Protein AF-A0A9P7FQ25-F1 (afdb_monomer_lite)

Sequence (159 aa):
MGHWTLDNASINDTFMQGLQDGLKTRNISTSFTAQDRRIMCFPHIVNICAGHMTEKASDTPYSDDLDDYCGEVVTSGGGRDVIALCHNTVRGIRASGQRIDHFEDTIKLGNEKKWFKDGDNVVQVRPLDHFISVTRELEHLKMTPAEWSRLEDIIFVLG

Foldseek 3Di:
DDDDDDDPDVVLLVVLVVVQVVCVVVVNDPPRDSVVPRDDDPVRVVVVVVQVLLVVLFPDDDDPDLVPDDQPPQPPVGHGGLSVLVVSLVCVCVVDPVSVVLLVVLVVVCVVVVVQDDPPDRHPPPSSQVSCVVVVVNVSSHDDPVSVVVVVVSVVVVD

Radius of gyration: 22.4 Å; chains: 1; bounding box: 54×36×65 Å

pLDDT: mean 76.5, std 10.42, range [46.62, 93.69]

Organism: NCBI:txid117069

Structure (mmCIF, N/CA/C/O backbone):
data_AF-A0A9P7FQ25-F1
#
_entry.id   AF-A0A9P7FQ25-F1
#
loop_
_atom_site.group_PDB
_atom_site.id
_atom_site.type_symbol
_atom_site.label_atom_id
_atom_site.label_alt_id
_atom_site.label_comp_id
_atom_site.label_asym_id
_atom_site.label_entity_id
_atom_site.label_seq_id
_atom_site.pdbx_PDB_ins_code
_atom_site.Cartn_x
_atom_site.Cartn_y
_atom_site.Cartn_z
_atom_site.occupancy
_atom_site.B_iso_or_equiv
_atom_site.auth_seq_id
_atom_site.auth_comp_id
_atom_site.auth_asym_id
_atom_site.auth_atom_id
_atom_site.pdbx_PDB_model_num
ATOM 1 N N . MET A 1 1 ? -34.027 13.871 16.777 1.00 46.62 1 MET A N 1
ATOM 2 C CA . MET A 1 1 ? -33.159 12.740 16.391 1.00 46.62 1 MET A CA 1
ATOM 3 C C . MET A 1 1 ? -31.790 13.317 16.086 1.00 46.62 1 MET A C 1
ATOM 5 O O . MET A 1 1 ? -31.684 14.076 15.136 1.00 46.62 1 MET A O 1
ATOM 9 N N . GLY A 1 2 ? -30.804 13.076 16.948 1.00 75.50 2 GLY A N 1
ATOM 10 C CA . GLY A 1 2 ? -29.419 13.491 16.719 1.00 75.50 2 GLY A CA 1
ATOM 11 C C . GLY A 1 2 ? -28.606 12.289 16.254 1.00 75.50 2 GLY A C 1
ATOM 12 O O . GLY A 1 2 ? -28.850 11.183 16.731 1.00 75.50 2 GLY A O 1
ATOM 13 N N . HIS A 1 3 ? -27.678 12.497 15.326 1.00 74.12 3 HIS A N 1
ATOM 14 C CA . HIS A 1 3 ? -26.682 11.497 14.958 1.00 74.12 3 HIS A CA 1
ATOM 15 C C . HIS A 1 3 ? -25.296 12.012 15.343 1.00 74.12 3 HIS A C 1
ATOM 17 O O . HIS A 1 3 ? -25.020 13.209 15.252 1.00 74.12 3 HIS A O 1
ATOM 23 N N . TRP A 1 4 ? -24.427 11.100 15.764 1.00 72.94 4 TRP A N 1
ATOM 24 C CA . TRP A 1 4 ? -23.015 11.375 15.992 1.00 72.94 4 TRP A CA 1
ATOM 25 C C . TRP A 1 4 ? -22.200 10.638 14.941 1.00 72.94 4 TRP A C 1
ATOM 27 O O . TRP A 1 4 ? -22.458 9.472 14.649 1.00 72.94 4 TRP A O 1
ATOM 37 N N . THR A 1 5 ? -21.229 11.332 14.366 1.00 71.56 5 THR A N 1
ATOM 38 C CA . THR A 1 5 ? -20.216 10.757 13.484 1.00 71.56 5 THR A CA 1
ATOM 39 C C . THR A 1 5 ? -18.880 10.906 14.181 1.00 71.56 5 THR A C 1
ATOM 41 O O . THR A 1 5 ? -18.515 12.018 14.561 1.00 71.56 5 THR A O 1
ATOM 44 N N . LEU A 1 6 ? -18.180 9.796 14.364 1.00 71.81 6 LEU A N 1
ATOM 45 C CA . LEU A 1 6 ? -16.868 9.753 14.995 1.00 71.81 6 LEU A CA 1
ATOM 46 C C . LEU A 1 6 ? -15.895 9.136 14.001 1.00 71.81 6 LEU A C 1
ATOM 48 O O . LEU A 1 6 ? -16.231 8.172 13.308 1.00 71.81 6 LEU A O 1
ATOM 52 N N . ASP A 1 7 ? -14.709 9.720 13.913 1.00 64.62 7 ASP A N 1
ATOM 53 C CA . ASP A 1 7 ? -13.584 9.093 13.247 1.00 64.62 7 ASP A CA 1
ATOM 54 C C . ASP A 1 7 ? -13.047 7.952 14.116 1.00 64.62 7 ASP A C 1
ATOM 56 O O . ASP A 1 7 ? -13.273 7.876 15.322 1.00 64.62 7 ASP A O 1
ATOM 60 N N . ASN A 1 8 ? -12.375 6.992 13.494 1.00 62.06 8 ASN A N 1
ATOM 61 C CA . ASN A 1 8 ? -11.916 5.794 14.184 1.00 62.06 8 ASN A CA 1
ATOM 62 C C . ASN A 1 8 ? -10.512 5.993 14.777 1.00 62.06 8 ASN A C 1
ATOM 64 O O . ASN A 1 8 ? -9.574 5.254 14.480 1.00 62.06 8 ASN A O 1
ATOM 68 N N . ALA A 1 9 ? -10.373 7.038 15.586 1.00 65.88 9 ALA A N 1
ATOM 69 C CA . ALA A 1 9 ? -9.213 7.254 16.437 1.00 65.88 9 ALA A CA 1
ATOM 70 C C . ALA A 1 9 ? -9.485 6.706 17.848 1.00 65.88 9 ALA A C 1
ATOM 72 O O . ALA A 1 9 ? -10.620 6.370 18.195 1.00 65.88 9 ALA A O 1
ATOM 73 N N . SER A 1 10 ? -8.465 6.707 18.709 1.00 73.38 10 SER A N 1
ATOM 74 C CA . SER A 1 10 ? -8.606 6.469 20.160 1.00 73.38 10 SER A CA 1
ATOM 75 C C . SER A 1 10 ? -9.654 7.381 20.831 1.00 73.38 10 SER A C 1
ATOM 77 O O . SER A 1 10 ? -10.166 7.088 21.915 1.00 73.38 10 SER A O 1
ATOM 79 N N . ILE A 1 11 ? -10.020 8.478 20.163 1.00 77.75 11 ILE A N 1
ATOM 80 C CA . ILE A 1 11 ? -11.094 9.396 20.545 1.00 77.75 11 ILE A CA 1
ATOM 81 C C . ILE A 1 11 ? -12.462 8.700 20.539 1.00 77.75 11 ILE A C 1
ATOM 83 O O . ILE A 1 11 ? -13.268 8.968 21.427 1.00 77.75 11 ILE A O 1
ATOM 87 N N . ASN A 1 12 ? -12.724 7.779 19.607 1.00 81.56 12 ASN A N 1
ATOM 88 C CA . ASN A 1 12 ? -13.978 7.022 19.564 1.00 81.56 12 ASN A CA 1
ATOM 89 C C . ASN A 1 12 ? -14.096 6.094 20.774 1.00 81.56 12 ASN A C 1
ATOM 91 O O . ASN A 1 12 ? -15.129 6.072 21.434 1.00 81.56 12 ASN A O 1
ATOM 95 N N . ASP A 1 13 ? -13.007 5.417 21.141 1.00 84.06 13 ASP A N 1
ATOM 96 C CA . ASP A 1 13 ? -12.980 4.550 22.324 1.00 84.06 13 ASP A CA 1
ATOM 97 C C . ASP A 1 13 ? -13.242 5.361 23.597 1.00 84.06 13 ASP A C 1
ATOM 99 O O . ASP A 1 13 ? -14.093 5.004 24.412 1.00 84.06 13 ASP A O 1
ATOM 103 N N . THR A 1 14 ? -12.589 6.520 23.713 1.00 87.56 14 THR A N 1
ATOM 104 C CA . THR A 1 14 ? -12.789 7.455 24.829 1.00 87.56 14 THR A CA 1
ATOM 105 C C . THR A 1 14 ? -14.226 7.985 24.876 1.00 87.56 14 THR A C 1
ATOM 107 O O . THR A 1 14 ? -14.842 8.029 25.943 1.00 87.56 14 THR A O 1
ATOM 110 N N . PHE A 1 15 ? -14.794 8.358 23.725 1.00 88.56 15 PHE A N 1
ATOM 111 C CA . PHE A 1 15 ? -16.171 8.835 23.624 1.00 88.56 15 PHE A CA 1
ATOM 112 C C . PHE A 1 15 ? -17.176 7.749 24.015 1.00 88.56 15 PHE A C 1
ATOM 114 O O . PHE A 1 15 ? -18.071 8.002 24.820 1.00 88.56 15 PHE A O 1
ATOM 121 N N . MET A 1 16 ? -17.029 6.538 23.474 1.00 90.56 16 MET A N 1
ATOM 122 C CA . MET A 1 16 ? -17.929 5.415 23.735 1.00 90.56 16 MET A CA 1
ATOM 123 C C . MET A 1 16 ? -17.878 4.984 25.202 1.00 90.56 16 MET A C 1
ATOM 125 O O . MET A 1 16 ? -18.920 4.668 25.782 1.00 90.56 16 MET A O 1
ATOM 129 N N . GLN A 1 17 ? -16.697 5.048 25.823 1.00 91.19 17 GLN A N 1
ATOM 130 C CA . GLN A 1 17 ? -16.525 4.819 27.255 1.00 91.19 17 GLN A CA 1
ATOM 131 C C . GLN A 1 17 ? -17.232 5.899 28.088 1.00 91.19 17 GLN A C 1
ATOM 133 O O . GLN A 1 17 ? -18.022 5.576 28.976 1.00 91.19 17 GLN A O 1
ATOM 138 N N . GLY A 1 18 ? -17.043 7.179 27.754 1.00 91.12 18 GLY A N 1
ATOM 139 C CA . GLY A 1 18 ? -17.735 8.281 28.428 1.00 91.12 18 GLY A CA 1
ATOM 140 C C . GLY A 1 18 ? -19.259 8.224 28.261 1.00 91.12 18 GLY A C 1
ATOM 141 O O . GLY A 1 18 ? -20.005 8.496 29.205 1.00 91.12 18 GLY A O 1
ATOM 142 N N . LEU A 1 19 ? -19.739 7.812 27.084 1.00 91.00 19 LEU A N 1
ATOM 143 C CA . LEU A 1 19 ? -21.160 7.604 26.819 1.00 91.00 19 LEU A CA 1
ATOM 144 C C . LEU A 1 19 ? -21.720 6.471 27.683 1.00 91.00 19 LEU A C 1
ATOM 146 O O . LEU A 1 19 ? -22.768 6.642 28.308 1.00 91.00 19 LEU A O 1
ATOM 150 N N . GLN A 1 20 ? -21.014 5.343 27.764 1.00 92.94 20 GLN A N 1
ATOM 151 C CA . GLN A 1 20 ? -21.382 4.235 28.640 1.00 92.94 20 GLN A CA 1
ATOM 152 C C . GLN A 1 20 ? -21.515 4.695 30.095 1.00 92.94 20 GLN A C 1
ATOM 154 O O . GLN A 1 20 ? -22.531 4.424 30.741 1.00 92.94 20 GLN A O 1
ATOM 159 N N . ASP A 1 21 ? -20.511 5.40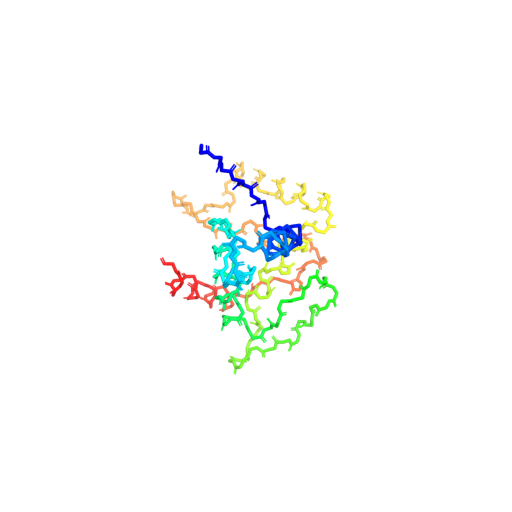0 30.608 1.00 93.69 21 ASP A N 1
ATOM 160 C CA . ASP A 1 21 ? -20.475 5.824 32.006 1.00 93.69 21 ASP A CA 1
ATOM 161 C C . ASP A 1 21 ? -21.574 6.856 32.301 1.00 93.69 21 ASP A C 1
ATOM 163 O O . ASP A 1 21 ? -22.248 6.781 33.334 1.00 93.69 21 ASP A O 1
ATOM 167 N N . GLY A 1 22 ? -21.846 7.761 31.356 1.00 93.38 22 GLY A N 1
ATOM 168 C CA . GLY A 1 22 ? -22.953 8.711 31.438 1.00 93.38 22 GLY A CA 1
ATOM 169 C C . GLY A 1 22 ? -24.329 8.036 31.446 1.00 93.38 22 GLY A C 1
ATOM 170 O O . GLY A 1 22 ? -25.203 8.429 32.222 1.00 93.38 22 GLY A O 1
ATOM 171 N N . LEU A 1 23 ? -24.527 6.999 30.628 1.00 91.44 23 LEU A N 1
ATOM 172 C CA . LEU A 1 23 ? -25.777 6.232 30.581 1.00 91.44 23 LEU A CA 1
ATOM 173 C C . LEU A 1 23 ? -26.003 5.414 31.857 1.00 91.44 23 LEU A C 1
ATOM 175 O O . LEU A 1 23 ? -27.133 5.370 32.355 1.00 91.44 23 LEU A O 1
ATOM 179 N N . LYS A 1 24 ? -24.936 4.823 32.406 1.00 90.94 24 LYS A N 1
ATOM 180 C CA . LYS A 1 24 ? -24.970 4.080 33.673 1.00 90.94 24 LYS A CA 1
ATOM 181 C C . LYS A 1 24 ? -25.254 5.002 34.853 1.00 90.94 24 LYS A C 1
ATOM 183 O O . LYS A 1 24 ? -26.168 4.735 35.624 1.00 90.94 24 LYS A O 1
ATOM 188 N N . THR A 1 25 ? -24.547 6.127 34.944 1.00 93.62 25 THR A N 1
ATOM 189 C CA . THR A 1 25 ? -24.728 7.121 36.019 1.00 93.62 25 THR A CA 1
ATOM 190 C C . THR A 1 25 ? -26.152 7.675 36.051 1.00 93.62 25 THR A C 1
ATOM 192 O O . THR A 1 25 ? -26.700 7.944 37.116 1.00 93.62 25 THR A O 1
ATOM 195 N N . ARG A 1 26 ? -26.783 7.826 34.881 1.00 93.62 26 ARG A N 1
ATOM 196 C CA . ARG A 1 26 ? -28.161 8.318 34.762 1.00 93.62 26 ARG A CA 1
ATOM 197 C C . ARG A 1 26 ? -29.224 7.218 34.887 1.00 93.62 26 ARG A C 1
ATOM 199 O O . ARG A 1 26 ? -30.398 7.526 34.712 1.00 93.62 26 ARG A O 1
ATOM 206 N N . ASN A 1 27 ? -28.846 5.962 35.160 1.00 87.50 27 ASN A N 1
ATOM 207 C CA . ASN A 1 27 ? -29.742 4.794 35.181 1.00 87.50 27 ASN A CA 1
ATOM 208 C C . ASN A 1 27 ? -30.588 4.631 33.900 1.00 87.50 27 ASN A C 1
ATOM 210 O O . ASN A 1 27 ? -31.698 4.107 33.94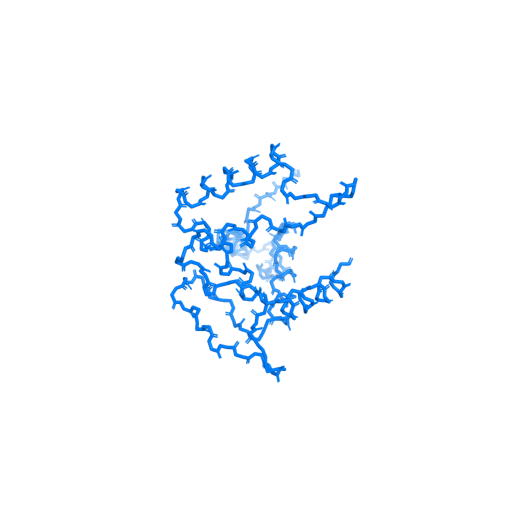1 1.00 87.50 27 ASN A O 1
ATOM 214 N N . ILE A 1 28 ? -30.072 5.078 32.751 1.00 88.69 28 ILE A N 1
ATOM 215 C CA . ILE A 1 28 ? -30.778 4.983 31.463 1.00 88.69 28 ILE A CA 1
ATOM 216 C C . ILE A 1 28 ? -30.571 3.597 30.850 1.00 88.69 28 ILE A C 1
ATOM 218 O O . ILE A 1 28 ? -31.496 3.012 30.294 1.00 88.69 28 ILE A O 1
ATOM 222 N N . SER A 1 29 ? -29.349 3.069 30.934 1.00 80.50 29 SER A N 1
ATOM 223 C CA . SER A 1 29 ? -29.026 1.730 30.448 1.00 80.50 29 SER A CA 1
ATOM 224 C C . SER A 1 29 ? -27.827 1.169 31.198 1.00 80.50 29 SER A C 1
ATOM 226 O O . SER A 1 29 ? -26.727 1.717 31.135 1.00 80.50 29 SER A O 1
ATOM 228 N N . THR A 1 30 ? -28.040 0.062 31.906 1.00 79.19 30 THR A N 1
ATOM 229 C CA . THR A 1 30 ? -26.984 -0.677 32.615 1.00 79.19 30 THR A CA 1
ATOM 230 C C . THR A 1 30 ? -26.289 -1.702 31.721 1.00 79.19 30 THR A C 1
ATOM 232 O O . THR A 1 30 ? -25.169 -2.111 32.019 1.00 79.19 30 THR A O 1
ATOM 235 N N . SER A 1 31 ? -26.925 -2.080 30.608 1.00 84.88 31 SER A N 1
ATOM 236 C CA . SER A 1 31 ? -26.433 -3.076 29.654 1.00 84.88 31 SER A CA 1
ATOM 237 C C . SER A 1 31 ? -25.685 -2.474 28.465 1.00 84.88 31 SER A C 1
ATOM 239 O O . SER A 1 31 ? -25.249 -3.216 27.590 1.00 84.88 31 SER A O 1
ATOM 241 N N . PHE A 1 32 ? -25.572 -1.144 28.373 1.00 86.62 32 PHE A N 1
ATOM 242 C CA . PHE A 1 32 ? -24.768 -0.517 27.329 1.00 86.62 32 PHE A CA 1
ATOM 243 C C . PHE A 1 32 ? -23.285 -0.831 27.558 1.00 86.62 32 PHE A C 1
ATOM 245 O O . PHE A 1 32 ? -22.747 -0.569 28.638 1.00 86.62 32 PHE A O 1
ATOM 252 N N . THR A 1 33 ? -22.642 -1.377 26.530 1.00 85.44 33 THR A N 1
ATOM 253 C CA . THR A 1 33 ? -21.218 -1.711 26.495 1.00 85.44 33 THR A CA 1
ATOM 254 C C . THR A 1 33 ? -20.549 -0.938 25.360 1.00 85.44 33 THR A C 1
ATOM 256 O O . THR A 1 33 ? -20.987 -0.994 24.211 1.00 85.44 33 THR A O 1
ATOM 259 N N . ALA A 1 34 ? -19.489 -0.193 25.674 1.00 83.56 34 ALA A N 1
ATOM 260 C CA . ALA A 1 34 ? -18.728 0.589 24.703 1.00 83.56 34 ALA A CA 1
ATOM 261 C C . ALA A 1 34 ? -18.125 -0.309 23.607 1.00 83.56 34 ALA A C 1
ATOM 263 O O . ALA A 1 34 ? -18.173 0.044 22.430 1.00 83.56 34 ALA A O 1
ATOM 264 N N . GLN A 1 35 ? -17.653 -1.503 23.987 1.00 79.69 35 GLN A N 1
ATOM 265 C CA . GLN A 1 35 ? -17.050 -2.489 23.087 1.00 79.69 35 GLN A CA 1
ATOM 266 C C . GLN A 1 35 ? -18.018 -2.988 22.004 1.00 79.69 35 GLN A C 1
ATOM 268 O O . GLN A 1 35 ? -17.704 -2.904 20.820 1.00 79.69 35 GLN A O 1
ATOM 273 N N . ASP A 1 36 ? -19.215 -3.450 22.385 1.00 76.25 36 ASP A N 1
ATOM 274 C CA . ASP A 1 36 ? -20.168 -4.048 21.432 1.00 76.25 36 ASP A CA 1
ATOM 275 C C . ASP A 1 36 ? -20.906 -2.998 20.590 1.00 76.25 36 ASP A C 1
ATOM 277 O O . ASP A 1 36 ? -21.620 -3.325 19.638 1.00 76.25 36 ASP A O 1
ATOM 281 N N . ARG A 1 37 ? -20.788 -1.721 20.967 1.00 76.25 37 ARG A N 1
ATOM 282 C CA . ARG A 1 37 ? -21.459 -0.590 20.317 1.00 76.25 37 ARG A CA 1
ATOM 283 C C . ARG A 1 37 ? -20.490 0.374 19.649 1.00 76.25 37 ARG A C 1
ATOM 285 O O . ARG A 1 37 ? -20.915 1.462 19.264 1.00 76.25 37 ARG A O 1
ATOM 292 N N . ARG A 1 38 ? -19.220 -0.013 19.488 1.00 74.81 38 ARG A N 1
ATOM 293 C CA . ARG A 1 38 ? -18.209 0.802 18.811 1.00 74.81 38 ARG A CA 1
ATOM 294 C C . ARG A 1 38 ? -18.704 1.191 17.419 1.00 74.81 38 ARG A C 1
ATOM 296 O O . ARG A 1 38 ? -19.035 0.334 16.600 1.00 74.81 38 ARG A O 1
ATOM 303 N N . ILE A 1 39 ? -18.770 2.493 17.150 1.00 71.38 39 ILE A N 1
ATOM 304 C CA . ILE A 1 39 ? -19.199 3.000 15.846 1.00 71.38 39 ILE A CA 1
ATOM 305 C C . ILE A 1 39 ? -18.002 2.905 14.905 1.00 71.38 39 ILE A C 1
ATOM 307 O O . ILE A 1 39 ? -17.148 3.786 14.899 1.00 71.38 39 ILE A O 1
ATOM 311 N N . MET A 1 40 ? -17.919 1.825 14.133 1.00 69.62 40 MET A N 1
ATOM 312 C CA . MET A 1 40 ? -16.884 1.680 13.110 1.00 69.62 40 MET A CA 1
ATOM 313 C C . MET A 1 40 ? -17.347 2.334 11.812 1.00 69.62 40 MET A C 1
ATOM 315 O O . MET A 1 40 ? -18.439 2.054 11.315 1.00 69.62 40 MET A O 1
ATOM 319 N N . CYS A 1 41 ? -16.515 3.199 11.236 1.00 74.38 41 CYS A N 1
ATOM 320 C CA . CYS A 1 41 ? -16.769 3.700 9.893 1.00 74.38 41 CYS A CA 1
ATOM 321 C C . CYS A 1 41 ? -16.505 2.589 8.861 1.00 74.38 41 CYS A C 1
ATOM 323 O O . CYS A 1 41 ? -15.642 1.732 9.057 1.00 74.38 41 CYS A O 1
ATOM 325 N N . PHE A 1 42 ? -17.236 2.600 7.743 1.00 75.19 42 PHE A N 1
ATOM 326 C CA . PHE A 1 42 ? -17.044 1.619 6.668 1.00 75.19 42 PHE A CA 1
ATOM 327 C C . PHE A 1 42 ? -15.581 1.538 6.178 1.00 75.19 42 PHE A C 1
ATOM 329 O O . PHE A 1 42 ? -15.064 0.424 6.090 1.00 75.19 42 PHE A O 1
ATOM 336 N N . PRO A 1 43 ? -14.857 2.663 5.977 1.00 71.56 43 PRO A N 1
ATOM 337 C CA . PRO A 1 43 ? -13.428 2.613 5.661 1.00 71.56 43 PRO A CA 1
ATOM 338 C C . PRO A 1 43 ? -12.582 1.863 6.700 1.00 71.56 43 PRO A C 1
ATOM 340 O O . PRO A 1 43 ? -11.620 1.195 6.338 1.00 71.56 43 PRO A O 1
ATOM 343 N N . HIS A 1 44 ? -12.940 1.929 7.985 1.00 71.00 44 HIS A N 1
ATOM 344 C CA . HIS A 1 44 ? -12.204 1.235 9.039 1.00 71.00 44 HIS A CA 1
ATOM 345 C C . HIS A 1 44 ? -12.418 -0.279 9.004 1.00 71.00 44 HIS A C 1
ATOM 347 O O . HIS A 1 44 ? -11.458 -1.030 9.157 1.00 71.00 44 HIS A O 1
ATOM 353 N N . ILE A 1 45 ? -13.649 -0.727 8.745 1.00 78.50 45 ILE A N 1
ATOM 354 C CA . ILE A 1 45 ? -13.947 -2.155 8.568 1.00 78.50 45 ILE A CA 1
ATOM 355 C C . ILE A 1 45 ? -13.130 -2.707 7.397 1.00 78.50 45 ILE A C 1
ATOM 357 O O . ILE A 1 45 ? -12.477 -3.737 7.536 1.00 78.50 45 ILE A O 1
ATOM 361 N N . VAL A 1 46 ? -13.096 -1.979 6.275 1.00 80.19 46 VAL A N 1
ATOM 362 C CA . VAL A 1 46 ? -12.284 -2.353 5.109 1.00 80.19 46 VAL A CA 1
ATOM 363 C C . VAL A 1 46 ? -10.797 -2.419 5.469 1.00 80.19 46 VAL A C 1
ATOM 365 O O . VAL A 1 46 ? -10.143 -3.394 5.115 1.00 80.19 46 VAL A O 1
ATOM 368 N N . ASN A 1 47 ? -10.271 -1.446 6.221 1.00 76.69 47 ASN A N 1
ATOM 369 C CA . ASN A 1 47 ? -8.870 -1.444 6.650 1.00 76.69 47 ASN A CA 1
ATOM 370 C C . ASN A 1 47 ? -8.521 -2.629 7.569 1.00 76.69 47 ASN A C 1
ATOM 372 O O . ASN A 1 47 ? -7.471 -3.237 7.392 1.00 76.69 47 ASN A O 1
ATOM 376 N N . ILE A 1 48 ? -9.392 -2.988 8.521 1.00 76.94 48 ILE A N 1
ATOM 377 C CA . ILE A 1 48 ? -9.191 -4.168 9.383 1.00 76.94 48 ILE A CA 1
ATOM 378 C C . ILE A 1 48 ? -9.201 -5.451 8.548 1.00 76.94 48 ILE A C 1
ATOM 380 O O . ILE A 1 48 ? -8.308 -6.285 8.683 1.00 76.94 48 ILE A O 1
ATOM 384 N N . CYS A 1 49 ? -10.203 -5.618 7.680 1.00 80.81 49 CYS A N 1
ATOM 385 C CA . CYS A 1 49 ? -10.297 -6.797 6.824 1.00 80.81 49 CYS A CA 1
ATOM 386 C C . CYS A 1 49 ? -9.068 -6.922 5.918 1.00 80.81 49 CYS A C 1
ATOM 388 O O . CYS A 1 49 ? -8.500 -8.007 5.823 1.00 80.81 49 CYS A O 1
ATOM 390 N N . ALA A 1 50 ? -8.628 -5.820 5.303 1.00 80.31 50 ALA A N 1
ATOM 391 C CA . ALA A 1 50 ? -7.410 -5.779 4.503 1.00 80.31 50 ALA A CA 1
ATOM 392 C C . ALA A 1 50 ? -6.175 -6.156 5.331 1.00 80.31 50 ALA A C 1
ATOM 394 O O . ALA A 1 50 ? -5.417 -7.019 4.900 1.00 80.31 50 ALA A O 1
ATOM 395 N N . GLY A 1 51 ? -6.035 -5.599 6.539 1.00 77.75 51 GLY A N 1
ATOM 396 C CA . GLY A 1 51 ? -4.956 -5.928 7.472 1.00 77.75 51 GLY A CA 1
ATOM 397 C C . GLY A 1 51 ? -4.876 -7.425 7.771 1.00 77.75 51 GLY A C 1
ATOM 398 O O . GLY A 1 51 ? -3.835 -8.040 7.556 1.00 77.75 51 GLY A O 1
ATOM 399 N N . HIS A 1 52 ? -5.993 -8.050 8.149 1.00 80.56 52 HIS A N 1
ATOM 400 C CA . HIS A 1 52 ? -6.030 -9.492 8.416 1.00 80.56 52 HIS A CA 1
ATOM 401 C C . HIS A 1 52 ? -5.750 -10.355 7.183 1.00 80.56 52 HIS A C 1
ATOM 403 O O . HIS A 1 52 ? -5.163 -11.430 7.307 1.00 80.56 52 HIS A O 1
ATOM 409 N N . MET A 1 53 ? -6.181 -9.922 5.994 1.00 78.56 53 MET A N 1
ATOM 410 C CA . MET A 1 53 ? -5.844 -10.617 4.751 1.00 78.56 53 MET A CA 1
ATOM 411 C C . MET A 1 53 ? -4.342 -10.532 4.475 1.00 78.56 53 MET A C 1
ATOM 413 O O . MET A 1 53 ? -3.730 -11.553 4.172 1.00 78.56 53 MET A O 1
ATOM 417 N N . THR A 1 54 ? -3.735 -9.355 4.648 1.00 76.62 54 THR A N 1
ATOM 418 C CA . THR A 1 54 ? -2.290 -9.177 4.470 1.00 76.62 54 THR A CA 1
ATOM 419 C C . THR A 1 54 ? -1.474 -9.931 5.515 1.00 76.62 54 THR A C 1
ATOM 421 O O . THR A 1 54 ? -0.509 -10.579 5.141 1.00 76.62 54 THR A O 1
ATOM 424 N N . GLU A 1 55 ? -1.887 -9.947 6.787 1.00 77.19 55 GLU A N 1
ATOM 425 C CA . GLU A 1 55 ? -1.225 -10.712 7.860 1.00 77.19 55 GLU A CA 1
ATOM 426 C C . GLU A 1 55 ? -1.255 -12.221 7.611 1.00 77.19 55 GLU A C 1
ATOM 428 O O . GLU A 1 55 ? -0.337 -12.926 8.002 1.00 77.19 55 GLU A O 1
ATOM 433 N N . LYS A 1 56 ? -2.311 -12.740 6.978 1.00 78.94 56 LYS A N 1
ATOM 434 C CA . LYS A 1 56 ? -2.383 -14.163 6.613 1.00 78.94 56 LYS A CA 1
ATOM 435 C C . LYS A 1 56 ? -1.627 -14.498 5.334 1.00 78.94 56 LYS A C 1
ATOM 437 O O . LYS A 1 56 ? -1.263 -15.654 5.144 1.00 78.94 56 LYS A O 1
ATOM 442 N N . ALA A 1 57 ? -1.474 -13.528 4.438 1.00 76.62 57 ALA A N 1
ATOM 443 C CA . ALA A 1 57 ? -0.761 -13.697 3.175 1.00 76.62 57 ALA A CA 1
ATOM 444 C C . ALA A 1 57 ? 0.756 -13.457 3.310 1.00 76.62 57 ALA A C 1
ATOM 446 O O . ALA A 1 57 ? 1.509 -13.844 2.420 1.00 76.62 57 ALA A O 1
ATOM 447 N N . SER A 1 58 ? 1.179 -12.813 4.399 1.00 78.81 58 SER A N 1
ATOM 448 C CA . SER A 1 58 ? 2.552 -12.431 4.727 1.00 78.81 58 SER A CA 1
ATOM 449 C C . SER A 1 58 ? 3.047 -13.293 5.888 1.00 78.81 58 SER A C 1
ATOM 451 O O . SER A 1 58 ? 2.411 -13.337 6.937 1.00 78.81 58 SER A O 1
ATOM 453 N N . ASP A 1 59 ? 4.194 -13.951 5.729 1.00 73.06 59 ASP A N 1
ATOM 454 C CA . ASP A 1 59 ? 4.865 -14.651 6.836 1.00 73.06 59 ASP A CA 1
ATOM 455 C C . ASP A 1 59 ? 5.609 -13.647 7.745 1.00 73.06 59 ASP A C 1
ATOM 457 O O . ASP A 1 59 ? 5.991 -13.964 8.873 1.00 73.06 59 ASP A O 1
ATOM 461 N N . THR A 1 60 ? 5.804 -12.414 7.265 1.00 70.81 60 THR A N 1
ATOM 462 C CA . THR A 1 60 ? 6.444 -11.323 8.003 1.00 70.81 60 THR A CA 1
ATOM 463 C C . THR A 1 60 ? 5.388 -10.492 8.735 1.00 70.81 60 THR A C 1
ATOM 465 O O . THR A 1 60 ? 4.450 -10.012 8.086 1.00 70.81 60 THR A O 1
ATOM 468 N N . PRO A 1 61 ? 5.520 -10.258 10.054 1.00 64.75 61 PRO A N 1
ATOM 469 C CA . PRO A 1 61 ? 4.669 -9.304 10.749 1.00 64.75 61 PRO A CA 1
ATOM 470 C C . PRO A 1 61 ? 4.893 -7.894 10.194 1.00 64.75 61 PRO A C 1
ATOM 472 O O . PRO A 1 61 ? 6.019 -7.478 9.922 1.00 64.75 61 PRO A O 1
ATOM 475 N N . TYR A 1 62 ? 3.806 -7.142 10.030 1.00 64.31 62 TYR A N 1
ATOM 476 C CA . TYR A 1 62 ? 3.885 -5.740 9.639 1.00 64.31 62 TYR A CA 1
ATOM 477 C C . TYR A 1 62 ? 4.532 -4.928 10.771 1.00 64.31 62 TYR A C 1
ATOM 479 O O . TYR A 1 62 ? 3.958 -4.799 11.850 1.00 64.31 62 TYR A O 1
ATOM 487 N N . SER A 1 63 ? 5.713 -4.367 10.515 1.00 60.91 63 SER A N 1
ATOM 488 C CA . SER A 1 63 ? 6.351 -3.349 11.361 1.00 60.91 63 SER A CA 1
ATOM 489 C C . SER A 1 63 ? 6.198 -1.986 10.705 1.00 60.91 63 SER A C 1
ATOM 491 O O . SER A 1 63 ? 6.228 -1.927 9.477 1.00 60.91 63 SER A O 1
ATOM 493 N N . ASP A 1 64 ? 6.014 -0.905 11.470 1.00 57.91 64 ASP A N 1
ATOM 494 C CA . ASP A 1 64 ? 5.955 0.464 10.925 1.00 57.91 64 ASP A CA 1
ATOM 495 C C . ASP A 1 64 ? 7.337 1.103 10.709 1.00 57.91 64 ASP A C 1
ATOM 497 O O . ASP A 1 64 ? 7.452 2.124 10.029 1.00 57.91 64 ASP A O 1
ATOM 501 N N . ASP A 1 65 ? 8.390 0.437 11.187 1.00 58.06 65 ASP A N 1
ATOM 502 C CA . ASP A 1 65 ? 9.772 0.896 11.117 1.00 58.06 65 ASP A CA 1
ATOM 503 C C . ASP A 1 65 ? 10.491 0.337 9.873 1.00 58.06 65 ASP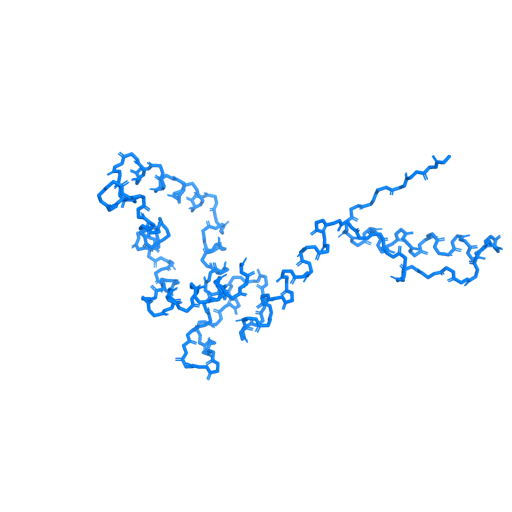 A C 1
ATOM 505 O O . ASP A 1 65 ? 10.494 -0.864 9.602 1.00 58.06 65 ASP A O 1
ATOM 509 N N . LEU A 1 66 ? 11.114 1.225 9.088 1.00 54.81 66 LEU A N 1
ATOM 510 C CA . LEU A 1 66 ? 11.818 0.884 7.840 1.00 54.81 66 LEU A CA 1
ATOM 511 C C . LEU A 1 66 ? 13.065 0.015 8.058 1.00 54.81 66 LEU A C 1
ATOM 513 O O . LEU A 1 66 ? 13.365 -0.842 7.229 1.00 54.81 66 LEU A O 1
ATOM 517 N N . ASP A 1 67 ? 13.769 0.242 9.165 1.00 58.78 67 ASP A N 1
ATOM 518 C CA . ASP A 1 67 ? 15.003 -0.470 9.518 1.00 58.78 67 ASP A CA 1
ATOM 519 C C . ASP A 1 67 ? 14.730 -1.859 10.118 1.00 58.78 67 ASP A C 1
ATOM 521 O O . ASP A 1 67 ? 15.646 -2.663 10.279 1.00 58.78 67 ASP A O 1
ATOM 525 N N . ASP A 1 68 ? 13.466 -2.152 10.428 1.00 60.69 68 ASP A N 1
ATOM 526 C CA . ASP A 1 68 ? 13.026 -3.407 11.039 1.00 60.69 68 ASP A CA 1
ATOM 527 C C . ASP A 1 68 ? 12.762 -4.500 9.986 1.00 60.69 68 ASP A C 1
ATOM 529 O O . ASP A 1 68 ? 12.529 -5.668 10.308 1.00 60.69 68 ASP A O 1
ATOM 533 N N . TYR A 1 69 ? 12.836 -4.155 8.691 1.00 59.06 69 TYR A N 1
ATOM 534 C CA . TYR A 1 69 ? 12.777 -5.156 7.634 1.00 59.06 69 TYR A CA 1
ATOM 535 C C . TYR A 1 69 ? 14.089 -5.932 7.528 1.00 59.06 69 TYR A C 1
ATOM 537 O O . TYR A 1 69 ? 15.030 -5.563 6.821 1.00 59.06 69 TYR A O 1
ATOM 545 N N . CYS A 1 70 ? 14.106 -7.091 8.173 1.00 56.00 70 CYS A N 1
ATOM 546 C CA . CYS A 1 70 ? 15.087 -8.121 7.901 1.00 56.00 70 CYS A CA 1
ATOM 547 C C . CYS A 1 70 ? 14.736 -8.813 6.572 1.00 56.00 70 CYS A C 1
ATOM 549 O O . CYS A 1 70 ? 13.857 -9.671 6.511 1.00 56.00 70 CYS A O 1
ATOM 551 N N . GLY A 1 71 ? 15.445 -8.475 5.490 1.00 54.41 71 GLY A N 1
ATOM 552 C CA . GLY A 1 71 ? 15.315 -9.140 4.183 1.00 54.41 71 GLY A CA 1
ATOM 553 C C . GLY A 1 71 ? 15.650 -10.642 4.179 1.00 54.41 71 GLY A C 1
ATOM 554 O O . GLY A 1 71 ? 15.602 -11.268 3.120 1.00 54.41 71 GLY A O 1
ATOM 555 N N . GLU A 1 72 ? 15.985 -11.213 5.340 1.00 55.50 72 GLU A N 1
ATOM 556 C CA . GLU A 1 72 ? 16.177 -12.646 5.567 1.00 55.50 72 GLU A CA 1
ATOM 557 C C . GLU A 1 72 ? 14.892 -13.380 5.976 1.00 55.50 72 GLU A C 1
ATOM 559 O O . GLU A 1 72 ? 14.949 -14.593 6.182 1.00 55.50 72 GLU A O 1
ATOM 564 N N . VAL A 1 73 ? 13.734 -12.709 6.092 1.00 57.47 73 VAL A N 1
ATOM 565 C CA . VAL A 1 73 ? 12.462 -13.418 6.320 1.00 57.47 73 VAL A CA 1
ATOM 566 C C . VAL A 1 73 ? 12.081 -14.174 5.045 1.00 57.47 73 VAL A C 1
ATOM 568 O O . VAL A 1 73 ? 11.444 -13.673 4.115 1.00 57.47 73 VAL A O 1
ATOM 571 N N . VAL A 1 74 ? 12.567 -15.410 4.991 1.00 61.53 74 VAL A N 1
ATOM 572 C CA . VAL A 1 74 ? 12.233 -16.404 3.985 1.00 61.53 74 VAL A CA 1
ATOM 573 C C . VAL A 1 74 ? 10.896 -17.013 4.388 1.00 61.53 74 VAL A C 1
ATOM 575 O O . VAL A 1 74 ? 10.766 -17.598 5.461 1.00 61.53 74 VAL A O 1
ATOM 578 N N . THR A 1 75 ? 9.904 -16.871 3.513 1.00 65.12 75 THR A N 1
ATOM 579 C CA . THR A 1 75 ? 8.611 -17.550 3.628 1.00 65.12 75 THR A CA 1
ATOM 580 C C . THR A 1 75 ? 8.800 -19.050 3.812 1.00 65.12 75 THR A C 1
ATOM 582 O O . THR A 1 75 ? 9.790 -19.639 3.365 1.00 65.12 75 THR A O 1
ATOM 585 N N . SER A 1 76 ? 7.785 -19.705 4.365 1.00 62.75 76 SER A N 1
ATOM 586 C CA . SER A 1 76 ? 7.736 -21.165 4.535 1.00 62.75 76 SER A CA 1
ATOM 587 C C . SER A 1 76 ? 8.041 -21.937 3.233 1.00 62.75 76 SER A C 1
ATOM 589 O O . SER A 1 76 ? 8.492 -23.081 3.261 1.00 62.75 76 SER A O 1
ATOM 591 N N . GLY A 1 77 ? 7.823 -21.297 2.076 1.00 63.88 77 GLY A N 1
ATOM 592 C CA . GLY A 1 77 ? 8.094 -21.804 0.729 1.00 63.88 77 GLY A CA 1
ATOM 593 C C . GLY A 1 77 ? 9.436 -21.382 0.111 1.00 63.88 77 GLY A C 1
ATOM 594 O O . GLY A 1 77 ? 9.539 -21.385 -1.119 1.00 63.88 77 GLY A O 1
ATOM 595 N N . GLY A 1 78 ? 10.433 -20.977 0.904 1.00 65.31 78 GLY A N 1
ATOM 596 C CA . GLY A 1 78 ? 11.827 -20.832 0.457 1.00 65.31 78 GLY A CA 1
ATOM 597 C C . GLY A 1 78 ? 12.156 -19.583 -0.373 1.00 65.31 78 GLY A C 1
ATOM 598 O O . GLY A 1 78 ? 13.170 -19.573 -1.064 1.00 65.31 78 GLY A O 1
ATOM 599 N N . GLY A 1 79 ? 11.327 -18.534 -0.333 1.00 74.44 79 GLY A N 1
ATOM 600 C CA . GLY A 1 79 ? 11.621 -17.244 -0.982 1.00 74.44 79 GLY A CA 1
ATOM 601 C C . GLY A 1 79 ? 11.269 -16.054 -0.094 1.00 74.44 79 GLY A C 1
ATOM 602 O O . GLY A 1 79 ? 10.618 -16.243 0.929 1.00 74.44 79 GLY A O 1
ATOM 603 N N . ARG A 1 80 ? 11.675 -14.838 -0.473 1.00 82.25 80 ARG A N 1
ATOM 604 C CA . ARG A 1 80 ? 11.329 -13.626 0.286 1.00 82.25 80 ARG A CA 1
ATOM 605 C C . ARG A 1 80 ? 9.817 -13.404 0.305 1.00 82.25 80 ARG A C 1
ATOM 607 O O . ARG A 1 80 ? 9.110 -13.782 -0.632 1.00 82.25 80 ARG A O 1
ATOM 614 N N . ASP A 1 81 ? 9.341 -12.782 1.372 1.00 83.50 81 ASP A N 1
ATOM 615 C CA . ASP A 1 81 ? 7.948 -12.379 1.511 1.00 83.50 81 ASP A CA 1
ATOM 616 C C . ASP A 1 81 ? 7.607 -11.240 0.539 1.00 83.50 81 ASP A C 1
ATOM 618 O O . ASP A 1 81 ? 8.049 -10.098 0.693 1.00 83.50 81 ASP A O 1
ATOM 622 N N . VAL A 1 82 ? 6.829 -11.565 -0.495 1.00 83.06 82 VAL A N 1
ATOM 623 C CA . VAL A 1 82 ? 6.496 -10.632 -1.579 1.00 83.06 82 VAL A CA 1
ATOM 624 C C . VAL A 1 82 ? 5.579 -9.494 -1.119 1.00 83.06 82 VAL A C 1
ATOM 626 O O . VAL A 1 82 ? 5.661 -8.397 -1.674 1.00 83.06 82 VAL A O 1
ATOM 629 N N . ILE A 1 83 ? 4.753 -9.710 -0.088 1.00 82.94 83 ILE A N 1
ATOM 630 C CA . ILE A 1 83 ? 3.872 -8.676 0.476 1.00 82.94 83 ILE A CA 1
ATOM 631 C C . ILE A 1 83 ? 4.703 -7.683 1.287 1.00 82.94 83 ILE A C 1
ATOM 633 O O . ILE A 1 83 ? 4.596 -6.469 1.076 1.00 82.94 83 ILE A O 1
ATOM 637 N N . ALA A 1 84 ? 5.604 -8.187 2.132 1.00 79.75 84 ALA A N 1
ATOM 638 C CA . ALA A 1 84 ? 6.542 -7.343 2.865 1.00 79.75 84 ALA A CA 1
ATOM 639 C C . ALA A 1 84 ? 7.445 -6.536 1.909 1.00 79.75 84 ALA A C 1
ATOM 641 O O . ALA A 1 84 ? 7.603 -5.324 2.073 1.00 79.75 84 ALA A O 1
ATOM 642 N N . LEU A 1 85 ? 7.962 -7.165 0.846 1.00 82.06 85 LEU A N 1
ATOM 643 C CA . LEU A 1 85 ? 8.726 -6.497 -0.218 1.00 82.06 85 LEU A CA 1
ATOM 644 C C . LEU A 1 85 ? 7.955 -5.341 -0.865 1.00 82.06 85 LEU A C 1
ATOM 646 O O . LEU A 1 85 ? 8.515 -4.255 -1.047 1.00 82.06 85 LEU A O 1
ATOM 650 N N . CYS A 1 86 ? 6.671 -5.538 -1.184 1.00 82.31 86 CYS A N 1
ATOM 651 C CA . CYS A 1 86 ? 5.821 -4.479 -1.731 1.00 82.31 86 CYS A CA 1
ATOM 652 C C . CYS A 1 86 ? 5.704 -3.293 -0.766 1.00 82.31 86 CYS A C 1
ATOM 654 O O . CYS A 1 86 ? 5.929 -2.146 -1.163 1.00 82.31 86 CYS A O 1
ATOM 656 N N . HIS A 1 87 ? 5.389 -3.556 0.506 1.00 80.56 87 HIS A N 1
ATOM 657 C CA . HIS A 1 87 ? 5.249 -2.513 1.524 1.00 80.56 87 HIS A CA 1
ATOM 658 C C . HIS A 1 87 ? 6.540 -1.712 1.707 1.00 80.56 87 HIS A C 1
ATOM 660 O O . HIS A 1 87 ? 6.514 -0.480 1.677 1.00 80.56 87 HIS A O 1
ATOM 666 N N . ASN A 1 88 ? 7.681 -2.391 1.814 1.00 79.94 88 ASN A N 1
ATOM 667 C CA . ASN A 1 88 ? 8.969 -1.725 1.996 1.00 79.94 88 ASN A CA 1
ATOM 668 C C . ASN A 1 88 ? 9.398 -0.937 0.770 1.00 79.94 88 ASN A C 1
ATOM 670 O O . ASN A 1 88 ? 9.983 0.132 0.909 1.00 79.94 88 ASN A O 1
ATOM 674 N N . THR A 1 89 ? 9.036 -1.395 -0.427 1.00 82.50 89 THR A N 1
ATOM 675 C CA . THR A 1 89 ? 9.248 -0.614 -1.645 1.00 82.50 89 THR A CA 1
ATOM 676 C C . THR A 1 89 ? 8.467 0.698 -1.596 1.00 82.50 89 THR A C 1
ATOM 678 O O . THR A 1 89 ? 9.045 1.769 -1.782 1.00 82.50 89 THR A O 1
ATOM 681 N N . VAL A 1 90 ? 7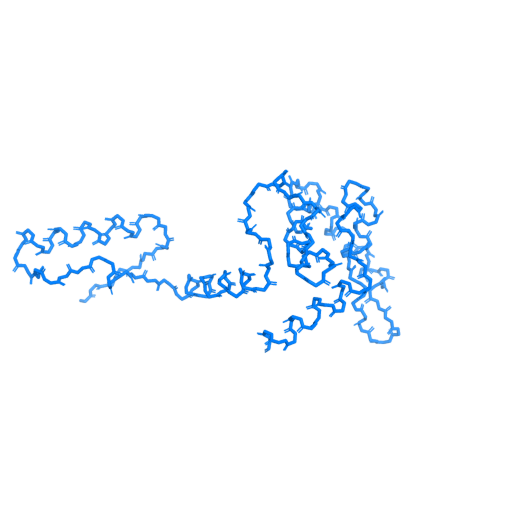.166 0.644 -1.288 1.00 83.62 90 VAL A N 1
ATOM 682 C CA . VAL A 1 90 ? 6.323 1.847 -1.182 1.00 83.62 90 VAL A CA 1
ATOM 683 C C . VAL A 1 90 ? 6.847 2.793 -0.105 1.00 83.62 90 VAL A C 1
ATOM 685 O O . VAL A 1 90 ? 6.901 4.006 -0.321 1.00 83.62 90 VAL A O 1
ATOM 688 N N . ARG A 1 91 ? 7.280 2.263 1.039 1.00 81.69 91 ARG A N 1
ATOM 689 C CA . ARG A 1 91 ? 7.890 3.078 2.092 1.00 81.69 91 ARG A CA 1
ATOM 690 C C . ARG A 1 91 ? 9.225 3.669 1.674 1.00 81.69 91 ARG A C 1
ATOM 692 O O . ARG A 1 91 ? 9.440 4.850 1.901 1.00 81.69 91 ARG A O 1
ATOM 699 N N . GLY A 1 92 ? 10.090 2.897 1.022 1.00 81.81 92 GLY A N 1
ATOM 700 C CA . GLY A 1 92 ? 11.372 3.368 0.507 1.00 81.81 92 GLY A CA 1
ATOM 701 C C . GLY A 1 92 ? 11.203 4.554 -0.442 1.00 81.81 92 GLY A C 1
ATOM 702 O O . GLY A 1 92 ? 11.955 5.525 -0.337 1.00 81.81 92 GLY A O 1
ATOM 703 N N . ILE A 1 93 ? 10.169 4.522 -1.290 1.00 83.62 93 ILE A N 1
ATOM 704 C CA . ILE A 1 93 ? 9.767 5.645 -2.151 1.00 83.62 93 ILE A CA 1
ATOM 705 C C . ILE A 1 93 ? 9.262 6.827 -1.316 1.00 83.62 93 ILE A C 1
ATOM 707 O O . ILE A 1 93 ? 9.633 7.965 -1.576 1.00 83.62 93 ILE A O 1
ATOM 711 N N . ARG A 1 94 ? 8.431 6.573 -0.299 1.00 83.25 94 ARG A N 1
ATOM 712 C CA . ARG A 1 94 ? 7.807 7.621 0.528 1.00 83.25 94 ARG A CA 1
ATOM 713 C C . ARG A 1 94 ? 8.693 8.193 1.634 1.00 83.25 94 ARG A C 1
ATOM 715 O O . ARG A 1 94 ? 8.331 9.211 2.212 1.00 83.25 94 ARG A O 1
ATOM 722 N N . ALA A 1 95 ? 9.843 7.584 1.912 1.00 79.94 95 ALA A N 1
ATOM 723 C CA . ALA A 1 95 ? 10.738 7.980 2.999 1.00 79.94 95 ALA A CA 1
ATOM 724 C C . ALA A 1 95 ? 11.302 9.407 2.842 1.00 79.94 95 ALA A C 1
ATOM 726 O O . ALA A 1 95 ? 11.770 9.994 3.812 1.00 79.94 95 ALA A O 1
ATOM 727 N N . SER A 1 96 ? 11.268 9.975 1.632 1.00 81.81 96 SER A N 1
ATOM 728 C CA . SER A 1 96 ? 11.684 11.351 1.359 1.00 81.81 96 SER A CA 1
ATOM 729 C C . SER A 1 96 ? 10.830 11.960 0.253 1.00 81.81 96 SER A C 1
ATOM 731 O O . SER A 1 96 ? 10.557 11.299 -0.748 1.00 81.81 96 SER A O 1
ATOM 733 N N . GLY A 1 97 ? 10.481 13.244 0.391 1.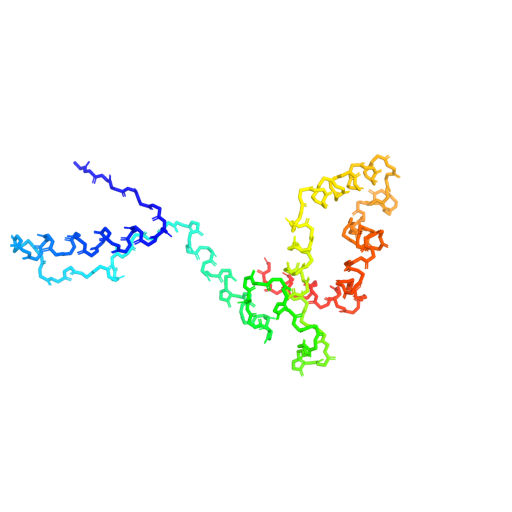00 84.38 97 GLY A N 1
ATOM 734 C CA . GLY A 1 97 ? 9.780 13.996 -0.656 1.00 84.38 97 GLY A CA 1
ATOM 735 C C . GLY A 1 97 ? 10.510 13.935 -2.001 1.00 84.38 97 GLY A C 1
ATOM 736 O O . GLY A 1 97 ? 9.886 13.667 -3.016 1.00 84.38 97 GLY A O 1
ATOM 737 N N . GLN A 1 98 ? 11.847 14.006 -1.996 1.00 84.94 98 GLN A N 1
ATOM 738 C CA . GLN A 1 98 ? 12.651 13.884 -3.220 1.00 84.94 98 GLN A CA 1
ATOM 739 C C . GLN A 1 98 ? 12.485 12.529 -3.916 1.00 84.94 98 GLN A C 1
ATOM 741 O O . GLN A 1 98 ? 12.544 12.455 -5.138 1.00 84.94 98 GLN A O 1
ATOM 746 N N . ARG A 1 99 ? 12.301 11.443 -3.155 1.00 83.81 99 ARG A N 1
ATOM 747 C CA . ARG A 1 99 ? 12.100 10.105 -3.728 1.00 83.81 99 ARG A CA 1
ATOM 748 C C . ARG A 1 99 ? 10.701 9.968 -4.325 1.00 83.81 99 ARG A C 1
ATOM 750 O O . ARG A 1 99 ? 10.569 9.343 -5.373 1.00 83.81 99 ARG A O 1
ATOM 757 N N . ILE A 1 100 ? 9.696 10.583 -3.701 1.00 86.75 100 ILE A N 1
ATOM 758 C CA . ILE A 1 100 ? 8.341 10.684 -4.257 1.00 86.75 100 ILE A CA 1
ATOM 759 C C . ILE A 1 100 ? 8.380 11.483 -5.562 1.00 86.75 100 ILE A C 1
ATOM 761 O O . ILE A 1 100 ? 7.949 10.967 -6.589 1.00 86.75 100 ILE A O 1
ATOM 765 N N . ASP A 1 101 ? 8.971 12.680 -5.543 1.00 88.06 101 ASP A N 1
ATOM 766 C CA . ASP A 1 101 ? 9.078 13.552 -6.717 1.00 88.06 101 ASP A CA 1
ATOM 767 C C . ASP A 1 101 ? 9.826 12.848 -7.859 1.00 88.06 101 ASP A C 1
ATOM 769 O O . ASP A 1 101 ? 9.355 12.799 -8.993 1.00 88.06 101 ASP A O 1
ATOM 773 N N . HIS A 1 102 ? 10.957 12.204 -7.556 1.00 85.81 102 HIS A N 1
ATOM 774 C CA . HIS A 1 102 ? 11.735 11.466 -8.549 1.00 85.81 102 HIS A CA 1
ATOM 775 C C . HIS A 1 102 ? 10.976 10.252 -9.111 1.00 85.81 102 HIS A C 1
ATOM 777 O O . HIS A 1 102 ? 11.109 9.927 -10.295 1.00 85.81 102 HIS A O 1
ATOM 783 N N . PHE A 1 103 ? 10.163 9.580 -8.291 1.00 85.69 103 PHE A N 1
ATOM 784 C CA . PHE A 1 103 ? 9.301 8.496 -8.755 1.00 85.69 103 PHE A CA 1
ATOM 785 C C . PHE A 1 103 ? 8.204 9.018 -9.685 1.00 85.69 103 PHE A C 1
ATOM 787 O O . PHE A 1 103 ? 7.983 8.449 -10.757 1.00 85.69 103 PHE A O 1
ATOM 794 N N . GLU A 1 104 ? 7.564 10.133 -9.334 1.00 86.19 104 GLU A N 1
ATOM 795 C CA . GLU A 1 104 ? 6.587 10.793 -10.200 1.00 86.19 104 GLU A CA 1
ATOM 796 C C . GLU A 1 104 ? 7.202 11.235 -11.528 1.00 86.19 104 GLU A C 1
ATOM 798 O O . GLU A 1 104 ? 6.613 11.009 -12.585 1.00 86.19 104 GLU A O 1
ATOM 803 N N . ASP A 1 105 ? 8.394 11.825 -11.497 1.00 87.88 105 ASP A N 1
ATOM 804 C CA . ASP A 1 105 ? 9.103 12.262 -12.697 1.00 87.88 105 ASP A CA 1
ATOM 805 C C . ASP A 1 105 ? 9.516 11.078 -13.569 1.00 87.88 105 ASP A C 1
ATOM 807 O O . ASP A 1 105 ? 9.392 11.137 -14.793 1.00 87.88 105 ASP A O 1
ATOM 811 N N . THR A 1 106 ? 9.906 9.958 -12.956 1.00 86.19 106 THR A N 1
ATOM 812 C CA . THR A 1 106 ? 10.160 8.698 -13.666 1.00 86.19 106 THR A CA 1
ATOM 813 C C . THR A 1 106 ? 8.908 8.208 -14.392 1.00 86.19 106 THR A C 1
ATOM 815 O O . THR A 1 106 ? 8.983 7.796 -15.553 1.00 86.19 106 THR A O 1
ATOM 818 N N . ILE A 1 107 ? 7.743 8.284 -13.743 1.00 84.19 107 ILE A N 1
ATOM 819 C CA . ILE A 1 107 ? 6.461 7.919 -14.356 1.00 84.19 107 ILE A CA 1
ATOM 820 C C . ILE A 1 107 ? 6.120 8.874 -15.504 1.00 84.19 107 ILE A C 1
ATOM 822 O O . ILE A 1 107 ? 5.776 8.412 -16.593 1.00 84.19 107 ILE A O 1
ATOM 826 N N . LYS A 1 108 ? 6.226 10.192 -15.296 1.00 85.38 108 LYS A N 1
ATOM 827 C CA . LYS A 1 108 ? 5.945 11.209 -16.327 1.00 85.38 108 LYS A CA 1
ATOM 828 C C . LYS A 1 108 ? 6.844 11.004 -17.546 1.00 85.38 108 LYS A C 1
ATOM 830 O O . LYS A 1 108 ? 6.339 10.826 -18.654 1.00 85.38 108 LYS A O 1
ATOM 835 N N . LEU A 1 109 ? 8.155 10.912 -17.328 1.00 85.94 109 LEU A N 1
ATOM 836 C CA . LEU A 1 109 ? 9.150 10.708 -18.378 1.00 85.94 109 LEU A CA 1
ATOM 837 C C . LEU A 1 109 ? 8.941 9.381 -19.115 1.00 85.94 109 LEU A C 1
ATOM 839 O O . LEU A 1 109 ? 9.040 9.325 -20.342 1.00 85.94 109 LEU A O 1
ATOM 843 N N . GLY A 1 110 ? 8.638 8.308 -18.384 1.00 83.75 110 GLY A N 1
ATOM 844 C CA . GLY A 1 110 ? 8.368 7.007 -18.982 1.00 83.75 110 GLY A CA 1
ATOM 845 C C . GLY A 1 110 ? 7.074 6.979 -19.792 1.00 83.75 110 GLY A C 1
ATOM 846 O O . GLY A 1 110 ? 7.046 6.367 -20.859 1.00 83.75 110 GLY A O 1
ATOM 847 N N . ASN A 1 111 ? 6.035 7.700 -19.367 1.00 82.56 111 ASN A N 1
ATOM 848 C CA . ASN A 1 111 ? 4.805 7.865 -20.141 1.00 82.56 111 ASN A CA 1
ATOM 849 C C . ASN A 1 111 ? 5.046 8.662 -21.430 1.00 82.56 111 ASN A C 1
ATOM 851 O O . ASN A 1 111 ? 4.617 8.228 -22.502 1.00 82.56 111 ASN A O 1
ATOM 855 N N . GLU A 1 112 ? 5.776 9.779 -21.351 1.00 86.12 112 GLU A N 1
ATOM 856 C CA . GLU A 1 112 ? 6.162 10.589 -22.516 1.00 86.12 112 GLU A CA 1
ATOM 857 C C . GLU A 1 112 ? 6.962 9.772 -23.533 1.00 86.12 112 GLU A C 1
ATOM 859 O O . GLU A 1 112 ? 6.683 9.795 -24.734 1.00 86.12 112 GLU A O 1
ATOM 864 N N . LYS A 1 113 ? 7.931 8.991 -23.046 1.00 84.12 113 LYS A N 1
ATOM 865 C CA . LYS A 1 113 ? 8.795 8.145 -23.878 1.00 84.12 113 LYS A CA 1
ATOM 866 C C . LYS A 1 113 ? 8.181 6.792 -24.232 1.00 84.12 113 LYS A C 1
ATOM 868 O O . LYS A 1 113 ? 8.825 6.009 -24.928 1.00 84.12 113 LYS A O 1
ATOM 873 N N . LYS A 1 114 ? 6.950 6.517 -23.786 1.00 81.12 114 LYS A N 1
ATOM 874 C CA . LYS A 1 114 ? 6.238 5.243 -23.981 1.00 81.12 114 LYS A CA 1
ATOM 875 C C . LYS A 1 114 ? 7.042 4.021 -23.508 1.00 81.12 114 LYS A C 1
ATOM 877 O O . LYS A 1 114 ? 6.942 2.954 -24.100 1.00 81.12 114 LYS A O 1
ATOM 882 N N . TRP A 1 115 ? 7.819 4.170 -22.435 1.00 76.62 115 TRP A N 1
ATOM 883 C CA . TRP A 1 115 ? 8.606 3.093 -21.821 1.00 76.62 115 TRP A CA 1
ATOM 884 C C . TRP A 1 115 ? 7.744 1.969 -21.236 1.00 76.62 115 TRP A C 1
ATOM 886 O O . TRP A 1 115 ? 8.220 0.851 -21.076 1.00 76.62 115 TRP A O 1
ATOM 896 N N . PHE A 1 116 ? 6.477 2.258 -20.941 1.00 72.19 116 PHE A N 1
ATOM 897 C CA . PHE A 1 116 ? 5.524 1.325 -20.342 1.00 72.19 116 PHE A CA 1
ATOM 898 C C . PHE A 1 116 ? 4.502 0.821 -21.376 1.00 72.19 116 PHE A C 1
ATOM 900 O O . PHE A 1 116 ? 3.291 0.883 -21.167 1.00 72.19 116 PHE A O 1
ATOM 907 N N . LYS A 1 117 ? 4.987 0.411 -22.555 1.00 68.81 117 LYS A N 1
ATOM 908 C CA . LYS A 1 117 ? 4.173 -0.160 -23.640 1.00 68.81 117 LYS A CA 1
ATOM 909 C C . LYS A 1 117 ? 4.886 -1.344 -24.287 1.00 68.81 117 LYS A C 1
ATOM 911 O O . LYS A 1 117 ? 6.103 -1.314 -24.429 1.00 68.81 117 LYS A O 1
ATOM 916 N N . ASP A 1 118 ? 4.111 -2.326 -24.736 1.00 62.09 118 ASP A N 1
ATOM 917 C CA . ASP A 1 118 ? 4.565 -3.398 -25.629 1.00 62.09 118 ASP A CA 1
ATOM 918 C C . ASP A 1 118 ? 3.572 -3.468 -26.794 1.00 62.09 118 ASP A C 1
ATOM 920 O O . ASP A 1 118 ? 2.411 -3.864 -26.644 1.00 62.09 118 ASP A O 1
ATOM 924 N N . GLY A 1 119 ? 3.993 -2.960 -27.950 1.00 68.19 119 GLY A N 1
ATOM 925 C CA . GLY A 1 119 ? 3.094 -2.718 -29.079 1.00 68.19 119 GLY A CA 1
ATOM 926 C C . GLY A 1 119 ? 1.978 -1.710 -28.753 1.00 68.19 119 GLY A C 1
ATOM 927 O O . GLY A 1 119 ? 2.229 -0.661 -28.155 1.00 68.19 119 GLY A O 1
ATOM 928 N N . ASP A 1 120 ? 0.744 -2.025 -29.163 1.00 65.00 120 ASP A N 1
ATOM 929 C CA . ASP A 1 120 ? -0.466 -1.240 -28.846 1.00 65.00 120 ASP A CA 1
ATOM 930 C C . ASP A 1 120 ? -1.071 -1.583 -27.475 1.00 65.00 120 ASP A C 1
ATOM 932 O O . ASP A 1 120 ? -1.979 -0.895 -27.001 1.00 65.00 120 ASP A O 1
ATOM 936 N N . ASN A 1 121 ? -0.548 -2.609 -26.803 1.00 57.75 121 ASN A N 1
ATOM 937 C CA . ASN A 1 121 ? -0.971 -2.959 -25.460 1.00 57.75 121 ASN A CA 1
ATOM 938 C C . ASN A 1 121 ? -0.188 -2.116 -24.449 1.00 57.75 121 ASN A C 1
ATOM 940 O O . ASN A 1 121 ? 1.036 -1.965 -24.522 1.00 57.75 121 ASN A O 1
ATOM 944 N N . VAL A 1 122 ? -0.898 -1.556 -23.469 1.00 54.53 122 VAL A N 1
ATOM 945 C CA . VAL A 1 122 ? -0.256 -0.983 -22.284 1.00 54.53 122 VAL A CA 1
ATOM 946 C C . VAL A 1 122 ? 0.366 -2.146 -21.523 1.00 54.53 122 VAL A C 1
ATOM 948 O O . VAL A 1 122 ? -0.317 -2.831 -20.766 1.00 54.53 122 VAL A O 1
ATOM 951 N N . VAL A 1 123 ? 1.648 -2.413 -21.757 1.00 51.12 123 VAL A N 1
ATOM 952 C CA . VAL A 1 123 ? 2.380 -3.351 -20.916 1.00 51.12 123 VAL A CA 1
ATOM 953 C C . VAL A 1 123 ? 2.782 -2.637 -19.656 1.00 51.12 123 VAL A C 1
ATOM 955 O O . VAL A 1 123 ? 3.425 -1.591 -19.686 1.00 51.12 123 VAL A O 1
ATOM 958 N N . GLN A 1 124 ? 2.405 -3.238 -18.532 1.00 53.28 124 GLN A N 1
ATOM 959 C CA . GLN A 1 124 ? 2.981 -2.916 -17.242 1.00 53.28 124 GLN A CA 1
ATOM 960 C C . GLN A 1 124 ? 4.470 -3.296 -17.243 1.00 53.28 124 GLN A C 1
ATOM 962 O O . GLN A 1 124 ? 4.889 -4.220 -16.555 1.00 53.28 124 GLN A O 1
ATOM 967 N N . VAL A 1 125 ? 5.315 -2.571 -17.981 1.00 50.22 125 VAL A N 1
ATOM 968 C CA . VAL A 1 125 ? 6.689 -2.404 -17.520 1.00 50.22 125 VAL A CA 1
ATOM 969 C C . VAL A 1 125 ? 6.522 -1.542 -16.287 1.00 50.22 125 VAL A C 1
ATOM 971 O O . VAL A 1 125 ? 6.177 -0.367 -16.382 1.00 50.22 125 VAL A O 1
ATOM 974 N N . ARG A 1 126 ? 6.586 -2.177 -15.119 1.00 63.94 126 ARG A N 1
ATOM 975 C CA . ARG A 1 126 ? 6.186 -1.538 -13.871 1.00 63.94 126 ARG A CA 1
ATOM 976 C C . ARG A 1 126 ? 7.172 -0.392 -13.625 1.00 63.94 126 ARG A C 1
ATOM 978 O O . ARG A 1 126 ? 8.363 -0.669 -13.476 1.00 63.94 126 ARG A O 1
ATOM 985 N N . PRO A 1 127 ? 6.721 0.878 -13.569 1.00 64.69 127 PRO A N 1
ATOM 986 C CA . PRO A 1 127 ? 7.591 2.037 -13.324 1.00 64.69 127 PRO A CA 1
ATOM 987 C C . PRO A 1 127 ? 8.512 1.850 -12.111 1.00 64.69 127 PRO A C 1
ATOM 989 O O . PRO A 1 127 ? 9.613 2.391 -12.054 1.00 64.69 127 PRO A O 1
ATOM 992 N N . LEU A 1 128 ? 8.058 1.009 -11.182 1.00 70.12 128 LEU A N 1
ATOM 993 C CA . LEU A 1 128 ? 8.755 0.523 -10.009 1.00 70.12 128 LEU A CA 1
ATOM 994 C C . LEU A 1 128 ? 10.116 -0.128 -10.301 1.00 70.12 128 LEU A C 1
ATOM 996 O O . LEU A 1 128 ? 11.104 0.271 -9.696 1.00 70.12 128 LEU A O 1
ATOM 1000 N N . ASP A 1 129 ? 10.207 -1.072 -11.243 1.00 72.94 129 ASP A N 1
ATOM 1001 C CA . ASP A 1 129 ? 11.460 -1.795 -11.513 1.00 72.94 129 ASP A CA 1
ATOM 1002 C C . ASP A 1 129 ? 12.519 -0.874 -12.119 1.00 72.94 129 ASP A C 1
ATOM 1004 O O . ASP A 1 129 ? 13.707 -0.977 -11.794 1.00 72.94 129 ASP A O 1
ATOM 1008 N N . HIS A 1 130 ? 12.091 0.049 -12.985 1.00 73.31 130 HIS A N 1
ATOM 1009 C CA . HIS A 1 130 ? 12.976 1.067 -13.534 1.00 73.31 130 HIS A CA 1
ATOM 1010 C C . HIS A 1 130 ? 13.454 1.997 -12.420 1.00 73.31 130 HIS A C 1
ATOM 1012 O O . HIS A 1 130 ? 14.659 2.104 -12.217 1.00 73.31 130 HIS A O 1
ATOM 1018 N N . PHE A 1 131 ? 12.531 2.583 -11.652 1.00 76.50 131 PHE A N 1
ATOM 1019 C CA . PHE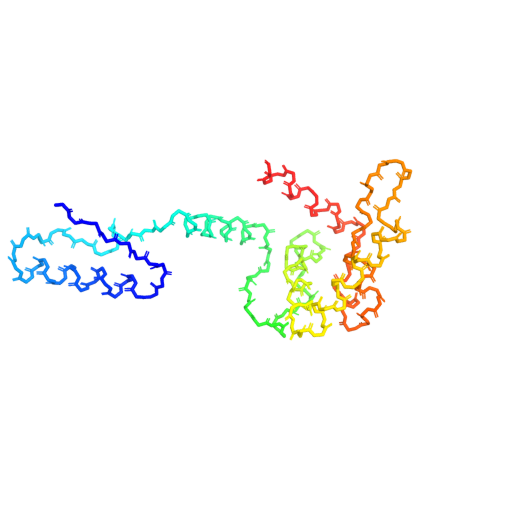 A 1 131 ? 12.842 3.506 -10.560 1.00 76.50 131 PHE A CA 1
ATOM 1020 C C . PHE A 1 131 ? 13.793 2.908 -9.514 1.00 76.50 131 PHE A C 1
ATOM 1022 O O . PHE A 1 131 ? 14.781 3.546 -9.144 1.00 76.50 131 PHE A O 1
ATOM 1029 N N . ILE A 1 132 ? 13.534 1.671 -9.078 1.00 75.62 132 ILE A N 1
ATOM 1030 C CA . ILE A 1 132 ? 14.401 0.943 -8.145 1.00 75.62 132 ILE A CA 1
ATOM 1031 C C . ILE A 1 132 ? 15.794 0.749 -8.750 1.00 75.62 132 ILE A C 1
ATOM 1033 O O . ILE A 1 132 ? 16.793 0.951 -8.069 1.00 75.62 132 ILE A O 1
ATOM 1037 N N . SER A 1 133 ? 15.880 0.413 -10.040 1.00 75.19 133 SER A N 1
ATOM 1038 C CA . SER A 1 133 ? 17.171 0.200 -10.709 1.00 75.19 133 SER A CA 1
ATOM 1039 C C . SER A 1 133 ? 17.998 1.489 -10.836 1.00 75.19 133 SER A C 1
ATOM 1041 O O . SER A 1 133 ? 19.225 1.418 -10.841 1.00 75.19 133 SER A O 1
ATOM 1043 N N . VAL A 1 134 ? 17.364 2.667 -10.929 1.00 71.44 134 VAL A N 1
ATOM 1044 C CA . VAL A 1 134 ? 18.077 3.964 -10.935 1.00 71.44 134 VAL A CA 1
ATOM 1045 C C . VAL A 1 134 ? 18.370 4.481 -9.522 1.00 71.44 134 VAL A C 1
ATOM 1047 O O . VAL A 1 134 ? 19.262 5.308 -9.337 1.00 71.44 134 VAL A O 1
ATOM 1050 N N . THR A 1 135 ? 17.660 3.970 -8.514 1.00 75.81 135 THR A N 1
ATOM 1051 C CA . THR A 1 135 ? 17.820 4.337 -7.104 1.00 75.81 135 THR A CA 1
ATOM 1052 C C . THR A 1 135 ? 18.579 3.232 -6.378 1.00 75.81 135 THR A C 1
ATOM 1054 O O . THR A 1 135 ? 17.979 2.400 -5.706 1.00 75.81 135 THR A O 1
ATOM 1057 N N . ARG A 1 136 ? 19.915 3.231 -6.497 1.00 73.56 136 ARG A N 1
ATOM 1058 C CA . ARG A 1 136 ? 20.822 2.208 -5.924 1.00 73.56 136 ARG A CA 1
ATOM 1059 C C . ARG A 1 136 ? 20.499 1.785 -4.486 1.00 73.56 136 ARG A C 1
ATOM 1061 O O . ARG A 1 136 ? 20.623 0.616 -4.145 1.00 73.56 136 ARG A O 1
ATOM 1068 N N . GLU A 1 137 ? 20.067 2.721 -3.649 1.00 73.56 137 GLU A N 1
ATOM 1069 C CA . GLU A 1 137 ? 19.703 2.459 -2.249 1.00 73.56 137 GLU A CA 1
ATOM 1070 C C . GLU A 1 137 ? 18.517 1.490 -2.102 1.00 73.56 137 GLU A C 1
ATOM 1072 O O . GLU A 1 137 ? 18.413 0.799 -1.095 1.00 73.56 137 GLU A O 1
ATOM 1077 N N . LEU A 1 138 ? 17.644 1.400 -3.108 1.00 77.69 138 LEU A N 1
ATOM 1078 C CA . LEU A 1 138 ? 16.469 0.527 -3.133 1.00 77.69 138 LEU A CA 1
ATOM 1079 C C . LEU A 1 138 ? 16.700 -0.757 -3.939 1.00 77.69 138 LEU A C 1
ATOM 1081 O O . LEU A 1 138 ? 15.792 -1.576 -4.028 1.00 77.69 138 LEU A O 1
ATOM 1085 N N . GLU A 1 139 ? 17.888 -0.967 -4.516 1.00 79.69 139 GLU A N 1
ATOM 1086 C CA . GLU A 1 139 ? 18.168 -2.092 -5.424 1.00 79.69 139 GLU A CA 1
ATOM 1087 C C . GLU A 1 139 ? 17.882 -3.460 -4.778 1.00 79.69 139 GLU A C 1
ATOM 1089 O O . GLU A 1 139 ? 17.375 -4.371 -5.431 1.00 79.69 139 GLU A O 1
ATOM 1094 N N . HIS A 1 140 ? 18.106 -3.575 -3.467 1.00 79.31 140 HIS A N 1
ATOM 1095 C CA . HIS A 1 140 ? 17.804 -4.769 -2.674 1.00 79.31 140 HIS A CA 1
ATOM 1096 C C . HIS A 1 140 ? 16.299 -5.109 -2.598 1.00 79.31 140 HIS A C 1
ATOM 1098 O O . HIS A 1 140 ? 15.942 -6.259 -2.340 1.00 79.31 140 HIS A O 1
ATOM 1104 N N . LEU A 1 141 ? 15.411 -4.143 -2.857 1.00 80.38 141 LEU A N 1
ATOM 1105 C CA . LEU A 1 141 ? 13.952 -4.318 -2.887 1.00 80.38 141 LEU A CA 1
ATOM 1106 C C . LEU A 1 141 ? 13.431 -4.761 -4.258 1.00 80.38 141 LEU A C 1
ATOM 1108 O O . LEU A 1 141 ? 12.239 -5.021 -4.413 1.00 80.38 141 LEU A O 1
ATOM 1112 N N . LYS A 1 142 ? 14.304 -4.863 -5.265 1.00 83.00 142 LYS A N 1
ATOM 1113 C CA . LYS A 1 142 ? 13.911 -5.324 -6.594 1.00 83.00 142 LYS A CA 1
ATOM 1114 C C . LYS A 1 142 ? 13.407 -6.765 -6.525 1.00 83.00 142 LYS A C 1
ATOM 1116 O O . LYS A 1 142 ? 14.092 -7.651 -6.002 1.00 83.00 142 LYS A O 1
ATOM 1121 N N . MET A 1 143 ? 12.216 -6.996 -7.069 1.00 84.50 143 MET A N 1
ATOM 1122 C CA . MET A 1 143 ? 11.632 -8.330 -7.162 1.00 84.50 143 MET A CA 1
ATOM 1123 C C . MET A 1 143 ? 12.181 -9.079 -8.378 1.00 84.50 143 MET A C 1
ATOM 1125 O O . MET A 1 143 ? 12.413 -8.520 -9.451 1.00 84.50 143 MET A O 1
ATOM 1129 N N . THR A 1 144 ? 12.389 -10.374 -8.200 1.00 85.69 144 THR A N 1
ATOM 1130 C CA . THR A 1 144 ? 12.704 -11.320 -9.267 1.00 85.69 144 THR A CA 1
ATOM 1131 C C . THR A 1 144 ? 11.436 -11.681 -10.054 1.00 85.69 144 THR A C 1
ATOM 1133 O O . THR A 1 144 ? 10.327 -11.541 -9.536 1.00 85.69 144 THR A O 1
ATOM 1136 N N . PRO A 1 145 ? 11.550 -12.213 -11.286 1.00 84.56 145 PRO A N 1
ATOM 1137 C CA . PRO A 1 145 ? 10.382 -12.669 -12.046 1.00 84.56 145 PRO A CA 1
ATOM 1138 C C . PRO A 1 145 ? 9.521 -13.706 -11.303 1.00 84.56 145 PRO A C 1
ATOM 1140 O O . PRO A 1 145 ? 8.300 -13.687 -11.412 1.00 84.56 145 PRO A O 1
ATOM 1143 N N . ALA A 1 146 ? 10.145 -14.586 -10.511 1.00 84.06 146 ALA A N 1
ATOM 1144 C CA . ALA A 1 146 ? 9.430 -15.575 -9.703 1.00 84.06 146 ALA A CA 1
ATOM 1145 C C . ALA A 1 146 ? 8.639 -14.930 -8.549 1.00 84.06 146 ALA A C 1
ATOM 1147 O O . ALA A 1 146 ? 7.526 -15.354 -8.250 1.00 84.06 146 ALA A O 1
ATOM 1148 N N . GLU A 1 147 ? 9.191 -13.889 -7.919 1.00 85.56 147 GLU A N 1
ATOM 1149 C CA . GLU A 1 147 ? 8.498 -13.110 -6.883 1.00 85.56 147 GLU A CA 1
ATOM 1150 C C . GLU A 1 147 ? 7.332 -12.310 -7.473 1.00 85.56 147 GLU A C 1
ATOM 1152 O O . GLU A 1 147 ? 6.256 -12.276 -6.879 1.00 85.56 147 GLU A O 1
ATOM 1157 N N . TRP A 1 148 ? 7.498 -11.753 -8.676 1.00 84.25 148 TRP A N 1
ATOM 1158 C CA . TRP A 1 148 ? 6.405 -11.106 -9.404 1.00 84.25 148 TRP A CA 1
ATOM 1159 C C . TRP A 1 148 ? 5.261 -12.073 -9.727 1.00 84.25 148 TRP A C 1
ATOM 1161 O O . TRP A 1 148 ? 4.105 -11.731 -9.496 1.00 84.25 148 TRP A O 1
ATOM 1171 N N . SER A 1 149 ? 5.573 -13.288 -10.191 1.00 84.75 149 SER A N 1
ATOM 1172 C CA . SER A 1 149 ? 4.560 -14.324 -10.442 1.00 84.75 149 SER A CA 1
ATOM 1173 C C . SER A 1 149 ? 3.803 -14.695 -9.165 1.00 84.75 149 SER A C 1
ATOM 1175 O O . SER A 1 149 ? 2.582 -14.777 -9.177 1.00 84.75 149 SER A O 1
ATOM 1177 N N . ARG A 1 150 ? 4.512 -14.853 -8.039 1.00 82.69 150 ARG A N 1
ATOM 1178 C CA . ARG A 1 150 ? 3.882 -15.127 -6.738 1.00 82.69 150 ARG A CA 1
ATOM 1179 C C . ARG A 1 150 ? 2.951 -14.002 -6.291 1.00 82.69 150 ARG A C 1
ATOM 1181 O O . ARG A 1 150 ? 1.895 -14.273 -5.730 1.00 82.69 150 ARG A O 1
ATOM 1188 N N . LEU A 1 151 ? 3.336 -12.747 -6.519 1.00 83.50 151 LEU A N 1
ATOM 1189 C CA . LEU A 1 151 ? 2.479 -11.607 -6.205 1.00 83.50 151 LEU A CA 1
ATOM 1190 C C . LEU A 1 151 ? 1.206 -11.609 -7.063 1.00 83.50 151 LEU A C 1
ATOM 1192 O O . LEU A 1 151 ? 0.127 -11.337 -6.546 1.00 83.50 151 LEU A O 1
ATOM 1196 N N . GLU A 1 152 ? 1.317 -11.933 -8.351 1.00 83.25 152 GLU A N 1
ATOM 1197 C CA . GLU A 1 152 ? 0.162 -12.058 -9.248 1.00 83.25 152 GLU A CA 1
ATOM 1198 C C . GLU A 1 152 ? -0.784 -13.180 -8.817 1.00 83.25 152 GLU A C 1
ATOM 1200 O O . GLU A 1 152 ? -1.995 -12.964 -8.800 1.00 83.25 152 GLU A O 1
ATOM 1205 N N . ASP A 1 153 ? -0.249 -14.322 -8.378 1.00 83.69 153 ASP A N 1
ATOM 1206 C CA . ASP A 1 153 ? -1.050 -15.417 -7.823 1.00 83.69 153 ASP A CA 1
ATOM 1207 C C . ASP A 1 153 ? -1.833 -14.966 -6.578 1.00 83.69 153 ASP A C 1
ATOM 1209 O O . ASP A 1 153 ? -3.023 -15.253 -6.449 1.00 83.69 153 ASP A O 1
ATOM 1213 N N . ILE A 1 154 ? -1.197 -14.208 -5.674 1.00 79.12 154 ILE A N 1
ATOM 1214 C CA . ILE A 1 154 ? -1.869 -13.655 -4.486 1.00 79.12 154 ILE A CA 1
ATOM 1215 C C . ILE A 1 154 ? -2.965 -12.663 -4.892 1.00 79.12 154 ILE A C 1
ATOM 1217 O O . ILE A 1 154 ? -4.076 -12.732 -4.367 1.00 79.12 154 ILE A O 1
ATOM 1221 N N . ILE A 1 155 ? -2.681 -11.759 -5.835 1.00 78.56 155 ILE A N 1
ATOM 1222 C CA . ILE A 1 155 ? -3.665 -10.791 -6.343 1.00 78.56 155 ILE A CA 1
ATOM 1223 C C . ILE A 1 155 ? -4.860 -11.519 -6.964 1.00 78.56 155 ILE A C 1
ATOM 1225 O O . ILE A 1 155 ? -5.995 -11.134 -6.710 1.00 78.56 155 ILE A O 1
ATOM 1229 N N . PHE A 1 156 ? -4.619 -12.579 -7.735 1.00 78.94 156 PHE A N 1
ATOM 1230 C CA . PHE A 1 156 ? -5.673 -13.372 -8.362 1.00 78.94 156 PHE A CA 1
ATOM 1231 C C . PHE A 1 156 ? -6.560 -14.097 -7.342 1.00 78.94 156 PHE A C 1
ATOM 1233 O O . PHE A 1 156 ? -7.760 -14.220 -7.551 1.00 78.94 156 PHE A O 1
ATOM 1240 N N . VAL A 1 157 ? -5.991 -14.579 -6.235 1.00 75.69 157 VAL A N 1
ATOM 1241 C CA . VAL A 1 157 ? -6.759 -15.253 -5.173 1.00 75.69 157 VAL A CA 1
ATOM 1242 C C . VAL A 1 157 ? -7.586 -14.264 -4.344 1.00 75.69 157 VAL A C 1
ATOM 1244 O O . VAL A 1 157 ? -8.632 -14.641 -3.812 1.00 75.69 157 VAL A O 1
ATOM 1247 N N . LEU A 1 158 ? -7.121 -13.020 -4.203 1.00 68.25 158 LEU A N 1
ATOM 1248 C CA . LEU A 1 158 ? -7.762 -11.995 -3.371 1.00 68.25 158 LEU A CA 1
ATOM 1249 C C . LEU A 1 158 ? -8.723 -11.060 -4.133 1.00 68.25 158 LEU A C 1
ATOM 1251 O O . LEU A 1 158 ? -9.514 -10.379 -3.476 1.00 68.25 158 LEU A O 1
ATOM 1255 N N . GLY A 1 159 ? -8.632 -10.982 -5.466 1.00 55.66 159 GLY A N 1
ATOM 1256 C CA . GLY A 1 159 ? -9.431 -10.103 -6.338 1.00 55.66 159 GLY A CA 1
ATOM 1257 C C . GLY A 1 159 ? -10.636 -10.782 -6.973 1.00 55.66 159 GLY A C 1
ATOM 1258 O O . GLY A 1 159 ? -11.657 -10.078 -7.145 1.00 55.66 159 GLY A O 1
#

Secondary structure (DSSP, 8-state):
-------SSHHHHHHHHHHHHHHHHTTS-SS--TTTT----HHHHHHHHHHHHHHHH-SS---S-GGG--TT-B-TTSSB-HHHHHHHHHHHHHTSHHHHHHHHHHHHHHHHTTTT-BTTB-----HHHHHHHH-GGGGGGPPPHHHHHHHHHHHHHH-